Protein AF-A0A519UVJ0-F1 (afdb_monomer)

Structure (mmCIF, N/CA/C/O backbone):
data_AF-A0A519UVJ0-F1
#
_entry.id   AF-A0A519UVJ0-F1
#
loop_
_atom_site.group_PDB
_atom_site.id
_atom_site.type_symbol
_atom_site.label_atom_id
_atom_site.label_alt_id
_atom_site.label_comp_id
_atom_site.label_asym_id
_atom_site.label_entity_id
_atom_site.label_seq_id
_atom_site.pdbx_PDB_ins_code
_atom_site.Cartn_x
_atom_site.Cartn_y
_atom_site.Cartn_z
_atom_site.occupancy
_atom_site.B_iso_or_equiv
_atom_site.auth_seq_id
_atom_site.auth_comp_id
_atom_site.auth_asym_id
_atom_site.auth_atom_id
_atom_site.pdbx_PDB_model_num
ATOM 1 N N . MET A 1 1 ? -20.861 -38.883 -12.713 1.00 52.44 1 MET A N 1
ATOM 2 C CA . MET A 1 1 ? -20.919 -37.732 -13.648 1.00 52.44 1 MET A CA 1
ATOM 3 C C . MET A 1 1 ? -19.890 -37.936 -14.755 1.00 52.44 1 MET A C 1
ATOM 5 O O . MET A 1 1 ? -18.714 -38.066 -14.442 1.00 52.44 1 MET A O 1
ATOM 9 N N . LYS A 1 2 ? -20.309 -38.031 -16.026 1.00 46.78 2 LYS A N 1
ATOM 10 C CA . LYS A 1 2 ? -19.384 -38.163 -17.168 1.00 46.78 2 LYS A CA 1
ATOM 11 C C . LYS A 1 2 ? -18.702 -36.809 -17.413 1.00 46.78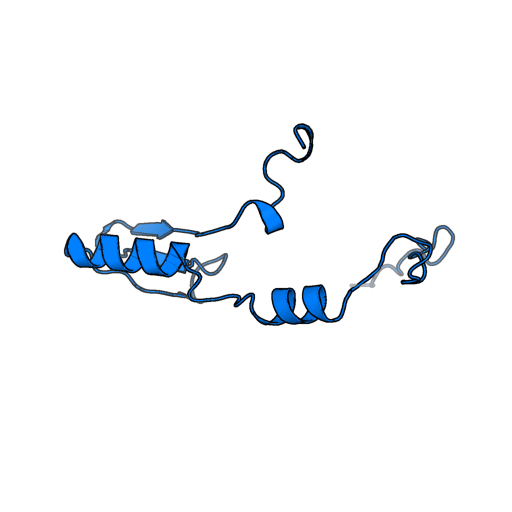 2 LYS A C 1
ATOM 13 O O . LYS A 1 2 ? -19.395 -35.822 -17.644 1.00 46.78 2 LYS A O 1
ATOM 18 N N . ARG A 1 3 ? -17.367 -36.741 -17.323 1.00 52.09 3 ARG A N 1
ATOM 19 C CA . ARG A 1 3 ? -16.595 -35.540 -17.692 1.00 52.09 3 ARG A CA 1
ATOM 20 C C . ARG A 1 3 ? -16.775 -35.313 -19.196 1.00 52.09 3 ARG A C 1
ATOM 22 O O . ARG A 1 3 ? -16.481 -36.219 -19.971 1.00 52.09 3 ARG A O 1
ATOM 29 N N . LYS A 1 4 ? -17.288 -34.149 -19.608 1.00 52.03 4 LYS A N 1
ATOM 30 C CA . LYS A 1 4 ? -17.296 -33.771 -21.029 1.00 52.03 4 LYS A CA 1
ATOM 31 C C . LYS A 1 4 ? -15.833 -33.637 -21.485 1.00 52.03 4 LYS A C 1
ATOM 33 O O . LYS A 1 4 ? -15.081 -32.951 -20.790 1.00 52.03 4 LYS A O 1
ATOM 38 N N . PRO A 1 5 ? -15.404 -34.293 -22.576 1.00 56.38 5 PRO A N 1
ATOM 39 C CA . PRO A 1 5 ? -14.074 -34.064 -23.122 1.00 56.38 5 PRO A CA 1
ATOM 40 C C . PRO A 1 5 ? -13.982 -32.609 -23.592 1.00 56.38 5 PRO A C 1
ATOM 42 O O . PRO A 1 5 ? -14.918 -32.091 -24.203 1.00 56.38 5 PRO A O 1
ATOM 45 N N . TYR A 1 6 ? -12.881 -31.936 -23.253 1.00 59.22 6 TYR A N 1
ATOM 46 C CA . TYR A 1 6 ? -12.597 -30.608 -23.792 1.00 59.22 6 TYR A CA 1
ATOM 47 C C . TYR A 1 6 ? -12.512 -30.715 -25.321 1.00 59.22 6 TYR A C 1
ATOM 49 O O . TYR A 1 6 ? -11.932 -31.691 -25.797 1.00 59.22 6 TYR A O 1
ATOM 57 N N . PRO A 1 7 ? -13.080 -29.767 -26.086 1.00 58.75 7 PRO A N 1
ATOM 58 C CA . PRO A 1 7 ? -12.916 -29.735 -27.532 1.00 58.75 7 PRO A CA 1
ATOM 59 C C . PRO A 1 7 ? -11.431 -29.523 -27.836 1.00 58.75 7 PRO A C 1
ATOM 61 O O . PRO A 1 7 ? -10.879 -28.437 -27.665 1.00 58.75 7 PRO A O 1
ATOM 64 N N . ILE A 1 8 ? -10.764 -30.617 -28.182 1.00 61.72 8 ILE A N 1
ATOM 65 C CA . ILE A 1 8 ? -9.435 -30.610 -28.773 1.00 61.72 8 ILE A CA 1
ATOM 66 C C . ILE A 1 8 ? -9.695 -30.232 -30.235 1.00 61.72 8 ILE A C 1
ATOM 68 O O . ILE A 1 8 ? -10.591 -30.817 -30.834 1.00 61.72 8 ILE A O 1
ATOM 72 N N . GLU A 1 9 ? -8.922 -29.289 -30.783 1.00 58.59 9 GLU A N 1
ATOM 73 C CA . GLU A 1 9 ? -8.979 -28.785 -32.175 1.00 58.59 9 GLU A CA 1
ATOM 74 C C . GLU A 1 9 ? -9.951 -27.583 -32.368 1.00 58.59 9 GLU A C 1
ATOM 76 O O . GLU A 1 9 ? -11.097 -27.621 -31.947 1.00 58.59 9 GLU A O 1
ATOM 81 N N . GLN A 1 10 ? -9.602 -26.423 -32.951 1.00 52.19 10 GLN A N 1
ATOM 82 C CA . GLN A 1 10 ? -8.574 -26.112 -33.962 1.00 52.19 10 GLN A CA 1
ATOM 83 C C . GLN A 1 10 ? -7.922 -24.721 -33.828 1.00 52.19 10 GLN A C 1
ATOM 85 O O . GLN A 1 10 ? -7.141 -24.342 -34.687 1.00 52.19 10 GLN A O 1
ATOM 90 N N . ASN A 1 11 ? -8.147 -23.975 -32.746 1.00 59.25 11 ASN A N 1
ATOM 91 C CA . ASN A 1 11 ? -7.418 -22.724 -32.501 1.00 59.25 11 ASN A CA 1
ATOM 92 C C . ASN A 1 11 ? -6.575 -22.869 -31.244 1.00 59.25 11 ASN A C 1
ATOM 94 O O . ASN A 1 11 ? -6.902 -22.347 -30.178 1.00 59.25 11 ASN A O 1
ATOM 98 N N . ARG A 1 12 ? -5.473 -23.621 -31.356 1.00 61.00 12 ARG A N 1
ATOM 99 C CA . ARG A 1 12 ? -4.410 -23.525 -30.356 1.00 61.00 12 ARG A CA 1
ATOM 100 C C . ARG A 1 12 ? -3.975 -22.066 -30.385 1.00 61.00 12 ARG A C 1
ATOM 102 O O . ARG A 1 12 ? -3.453 -21.628 -31.406 1.00 61.00 12 ARG A O 1
ATOM 109 N N . ILE A 1 13 ? -4.245 -21.322 -29.311 1.00 64.94 13 ILE A N 1
ATOM 110 C CA . ILE A 1 13 ? -3.699 -19.977 -29.132 1.00 64.94 13 ILE A CA 1
ATOM 111 C C . ILE A 1 13 ? -2.206 -20.117 -29.421 1.00 64.94 13 ILE A C 1
ATOM 113 O O . ILE A 1 13 ? -1.510 -20.844 -28.705 1.00 64.94 13 ILE A O 1
ATOM 117 N N . GLN A 1 14 ? -1.740 -19.530 -30.525 1.00 62.94 14 GLN A N 1
ATOM 118 C CA . GLN A 1 14 ? -0.318 -19.479 -30.818 1.00 62.94 14 GLN A CA 1
ATOM 119 C C . GLN A 1 14 ? 0.261 -18.532 -29.787 1.00 62.94 14 GLN A C 1
ATOM 121 O O . GLN A 1 14 ? 0.232 -17.316 -29.946 1.00 62.94 14 GLN A O 1
ATOM 126 N N . VAL A 1 15 ? 0.703 -19.109 -28.672 1.00 62.72 15 VAL A N 1
ATOM 127 C CA . VAL A 1 15 ? 1.469 -18.372 -27.684 1.00 62.72 15 VAL A CA 1
ATOM 128 C C . VAL A 1 15 ? 2.714 -17.916 -28.433 1.00 62.72 15 VAL A C 1
ATOM 130 O O . VAL A 1 15 ? 3.446 -18.783 -28.930 1.00 62.72 15 VAL A O 1
ATOM 133 N N . PRO A 1 16 ? 2.932 -16.600 -28.593 1.00 68.06 16 PRO A N 1
ATOM 134 C CA . PRO A 1 16 ? 4.134 -16.126 -29.243 1.00 68.06 16 PRO A CA 1
ATOM 135 C C . PRO A 1 16 ? 5.309 -16.744 -28.501 1.00 68.06 16 PRO A C 1
ATOM 137 O O . PRO A 1 16 ? 5.343 -16.793 -27.267 1.00 68.06 16 PRO A O 1
ATOM 140 N N . LYS A 1 17 ? 6.251 -17.292 -29.261 1.00 64.19 17 LYS A N 1
ATOM 141 C CA . LYS A 1 17 ? 7.493 -17.762 -28.671 1.00 64.19 17 LYS A CA 1
ATOM 142 C C . LYS A 1 17 ? 8.107 -16.540 -27.986 1.00 64.19 17 LYS A C 1
ATOM 144 O O . LYS A 1 17 ? 8.163 -15.475 -28.597 1.00 64.19 17 LYS A O 1
ATOM 149 N N . PHE A 1 18 ? 8.447 -16.660 -26.700 1.00 62.53 18 PHE A N 1
ATOM 150 C CA . PHE A 1 18 ? 9.065 -15.582 -25.923 1.00 62.53 18 PHE A CA 1
ATOM 151 C C . PHE A 1 18 ? 10.454 -15.293 -26.509 1.00 62.53 18 PHE A C 1
ATOM 153 O O . PHE A 1 18 ? 11.468 -15.791 -26.030 1.00 62.53 18 PHE A O 1
ATOM 160 N N . GLU A 1 19 ? 10.469 -14.553 -27.610 1.00 66.19 19 GLU A N 1
ATOM 161 C CA . GLU A 1 19 ? 11.629 -14.166 -28.396 1.00 66.19 19 GLU A CA 1
ATOM 162 C C . GLU A 1 19 ? 11.770 -12.644 -28.308 1.00 66.19 19 GLU A C 1
ATOM 164 O O . GLU A 1 19 ? 10.777 -11.911 -28.297 1.00 66.19 19 GLU A O 1
ATOM 169 N N . GLU A 1 20 ? 13.007 -12.151 -28.228 1.00 64.75 20 GLU A N 1
ATOM 170 C CA . GLU A 1 20 ? 13.278 -10.711 -28.105 1.00 64.75 20 GLU A CA 1
ATOM 171 C C . GLU A 1 20 ? 12.712 -9.909 -29.289 1.00 64.75 20 GLU A C 1
ATOM 173 O O . GLU A 1 20 ? 12.238 -8.789 -29.099 1.00 64.75 20 GLU A O 1
ATOM 178 N N . SER A 1 21 ? 12.674 -10.510 -30.485 1.00 68.88 21 SER A N 1
ATOM 179 C CA . SER A 1 21 ? 12.081 -9.953 -31.711 1.00 68.88 21 SER A CA 1
ATOM 180 C C . SER A 1 21 ? 10.578 -9.674 -31.600 1.00 68.88 21 SER A C 1
ATOM 182 O O . SER A 1 21 ? 10.068 -8.805 -32.300 1.00 68.88 21 SER A O 1
ATOM 184 N N . ALA A 1 22 ? 9.876 -10.370 -30.702 1.00 70.12 22 ALA A N 1
ATOM 185 C CA . ALA A 1 22 ? 8.452 -10.193 -30.431 1.00 70.12 22 ALA A CA 1
ATOM 186 C C . ALA A 1 22 ? 8.180 -9.179 -29.297 1.00 70.12 22 ALA A C 1
ATOM 188 O O . ALA A 1 22 ? 7.065 -9.098 -28.789 1.00 70.12 22 ALA A O 1
ATOM 189 N N . GLY A 1 23 ? 9.196 -8.417 -28.865 1.00 65.25 23 GLY A N 1
ATOM 190 C CA . GLY A 1 23 ? 9.073 -7.404 -27.808 1.00 65.25 23 GLY A CA 1
ATOM 191 C C . GLY A 1 23 ? 9.140 -7.969 -26.385 1.00 65.25 23 GLY A C 1
ATOM 192 O O . GLY A 1 23 ? 9.109 -7.214 -25.410 1.00 65.25 23 GLY A O 1
ATOM 193 N N . PHE A 1 24 ? 9.309 -9.285 -26.233 1.00 64.50 24 PHE A N 1
ATOM 194 C CA . PHE A 1 24 ? 9.470 -9.951 -24.940 1.00 64.50 24 PHE A CA 1
ATOM 195 C C . PHE A 1 24 ? 10.926 -9.921 -24.461 1.00 64.50 24 PHE A C 1
ATOM 197 O O . PHE A 1 24 ? 11.525 -10.955 -24.172 1.00 64.50 24 PHE A O 1
ATOM 204 N N . TYR A 1 25 ? 11.512 -8.728 -24.348 1.00 69.25 25 TYR A N 1
ATOM 205 C CA . TYR A 1 25 ? 12.871 -8.570 -23.833 1.00 69.25 25 TYR A CA 1
ATOM 206 C C . TYR A 1 25 ? 12.863 -8.315 -22.315 1.00 69.25 25 TYR A C 1
ATOM 208 O O . TYR A 1 25 ? 12.216 -7.403 -21.782 1.00 69.25 25 TYR A O 1
ATOM 216 N N . THR A 1 26 ? 13.607 -9.146 -21.582 1.00 69.00 26 THR A N 1
ATOM 217 C CA . THR A 1 26 ? 13.918 -8.930 -20.165 1.00 69.00 26 THR A CA 1
ATOM 218 C C . THR A 1 26 ? 15.400 -8.634 -20.043 1.00 69.00 26 THR A C 1
ATOM 220 O O . THR A 1 26 ? 16.244 -9.522 -20.108 1.00 69.00 26 THR A O 1
ATOM 223 N N . THR A 1 27 ? 15.736 -7.366 -19.818 1.00 82.56 27 THR A N 1
ATOM 224 C CA . THR A 1 27 ? 17.105 -7.006 -19.455 1.00 82.56 27 THR A CA 1
ATOM 225 C C . THR A 1 27 ? 17.443 -7.584 -18.078 1.00 82.56 27 THR A C 1
ATOM 227 O O . THR A 1 27 ? 16.577 -7.704 -17.203 1.00 82.56 27 THR A O 1
ATOM 230 N N . LYS A 1 28 ? 18.725 -7.885 -17.822 1.00 83.75 28 LYS A N 1
ATOM 231 C CA . LYS A 1 28 ? 19.192 -8.271 -16.472 1.00 83.75 28 LYS A CA 1
ATOM 232 C C . LYS A 1 28 ? 18.770 -7.242 -15.411 1.00 83.75 28 LYS A C 1
ATOM 234 O O . LYS A 1 28 ? 18.475 -7.603 -14.274 1.00 83.75 28 LYS A O 1
ATOM 239 N N . GLN A 1 29 ? 18.687 -5.968 -15.800 1.00 81.94 29 GLN A N 1
ATOM 240 C CA . GLN A 1 29 ? 18.172 -4.883 -14.967 1.00 81.94 29 GLN A CA 1
ATOM 241 C C . GLN A 1 29 ? 16.676 -5.047 -14.654 1.00 81.94 29 GLN A C 1
ATOM 243 O O . GLN A 1 29 ? 16.308 -5.008 -13.481 1.00 81.94 29 GLN A O 1
ATOM 248 N N . ARG A 1 30 ? 15.823 -5.304 -15.659 1.00 79.94 30 ARG A N 1
ATOM 249 C CA . ARG A 1 30 ? 14.381 -5.552 -15.474 1.00 79.94 30 ARG A CA 1
ATOM 250 C C . ARG A 1 30 ? 14.126 -6.782 -14.606 1.00 79.94 30 ARG A C 1
ATOM 252 O O . ARG A 1 30 ? 13.335 -6.703 -13.673 1.00 79.94 30 ARG A O 1
ATOM 259 N N . SER A 1 31 ? 14.854 -7.877 -14.838 1.00 82.69 31 SER A N 1
ATOM 260 C CA . SER A 1 31 ? 14.780 -9.087 -14.002 1.00 82.69 31 SER A CA 1
ATOM 261 C C . SER A 1 31 ? 15.123 -8.793 -12.534 1.00 82.69 31 SER A C 1
ATOM 263 O O . SER A 1 31 ? 14.388 -9.178 -11.624 1.00 82.69 31 SER A O 1
ATOM 265 N N . LYS A 1 32 ? 16.182 -8.006 -12.288 1.00 86.06 32 LYS A N 1
ATOM 266 C CA . LYS A 1 32 ? 16.576 -7.561 -10.941 1.00 86.06 32 LYS A CA 1
ATOM 267 C C . LYS A 1 32 ? 15.563 -6.612 -10.290 1.00 86.06 32 LYS A C 1
ATOM 269 O O . LYS A 1 32 ? 15.488 -6.559 -9.066 1.00 86.06 32 LYS A O 1
ATOM 274 N N . ILE A 1 33 ? 14.826 -5.823 -11.070 1.00 84.81 33 ILE A N 1
ATOM 275 C CA . ILE A 1 33 ? 13.749 -4.968 -10.554 1.00 84.81 33 ILE A CA 1
ATOM 276 C C . ILE A 1 33 ? 12.543 -5.828 -10.172 1.00 84.81 33 ILE A C 1
ATOM 278 O O . ILE A 1 33 ? 12.058 -5.712 -9.049 1.00 84.81 33 ILE A O 1
ATOM 282 N N . MET A 1 34 ? 12.119 -6.740 -11.051 1.00 82.19 34 MET A N 1
ATOM 283 C CA . MET A 1 34 ? 10.988 -7.637 -10.801 1.00 82.19 34 MET A CA 1
ATOM 284 C C . MET A 1 34 ? 11.225 -8.545 -9.588 1.00 82.19 34 MET A C 1
ATOM 286 O O . MET A 1 34 ? 10.323 -8.718 -8.775 1.00 82.19 34 MET A O 1
ATOM 290 N N . SER A 1 35 ? 12.451 -9.041 -9.378 1.00 82.62 35 SER A N 1
ATOM 291 C CA . SER A 1 35 ? 12.779 -9.870 -8.206 1.00 82.62 35 SER A CA 1
ATOM 292 C C . SER A 1 35 ? 12.715 -9.125 -6.866 1.00 82.62 35 SER A C 1
ATOM 294 O O . SER A 1 35 ? 12.631 -9.753 -5.810 1.00 82.62 35 SER A O 1
ATOM 296 N N . LYS A 1 36 ? 12.737 -7.786 -6.880 1.00 82.88 36 LYS A N 1
ATOM 297 C CA . LYS A 1 36 ? 12.573 -6.955 -5.677 1.00 82.88 36 LYS A CA 1
ATOM 298 C C . LYS A 1 36 ? 11.110 -6.712 -5.313 1.00 82.88 36 LYS A C 1
ATOM 300 O O . LYS A 1 36 ? 10.849 -6.252 -4.200 1.00 82.88 36 LYS A O 1
ATOM 305 N N . ILE A 1 37 ? 10.172 -6.989 -6.217 1.00 81.31 37 ILE A N 1
ATOM 306 C CA . ILE A 1 37 ? 8.741 -6.817 -5.966 1.00 81.31 37 ILE A CA 1
ATOM 307 C C . ILE A 1 37 ? 8.299 -7.925 -5.008 1.00 81.31 37 ILE A C 1
ATOM 309 O O . ILE A 1 37 ? 8.299 -9.107 -5.342 1.00 81.31 37 ILE A O 1
ATOM 313 N N . ARG A 1 38 ? 7.967 -7.545 -3.772 1.0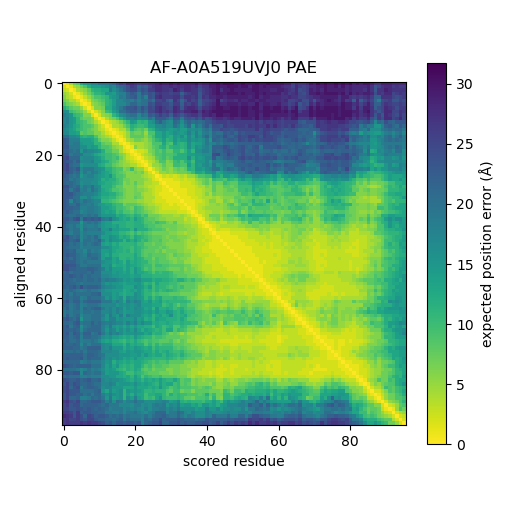0 74.56 38 ARG A N 1
ATOM 314 C CA . ARG A 1 38 ? 7.493 -8.470 -2.737 1.00 74.56 38 ARG A CA 1
ATOM 315 C C . ARG A 1 38 ? 5.970 -8.483 -2.737 1.00 74.56 38 ARG A C 1
ATOM 317 O O . ARG A 1 38 ? 5.362 -7.425 -2.673 1.00 74.56 38 ARG A O 1
ATOM 324 N N . GLY A 1 39 ? 5.368 -9.670 -2.705 1.00 72.25 39 GLY A N 1
ATOM 325 C CA . GLY A 1 39 ? 3.908 -9.827 -2.619 1.00 72.25 39 GLY A CA 1
ATOM 326 C C . GLY A 1 39 ? 3.302 -9.587 -1.228 1.00 72.25 39 GLY A C 1
ATOM 327 O O . GLY A 1 39 ? 2.165 -9.974 -1.002 1.00 72.25 39 GLY A O 1
ATOM 328 N N . LYS A 1 40 ? 4.073 -9.064 -0.262 1.00 74.69 40 LYS A N 1
ATOM 329 C CA . LYS A 1 40 ? 3.622 -8.715 1.098 1.00 74.69 40 LYS A CA 1
ATOM 330 C C . LYS A 1 40 ? 4.479 -7.587 1.656 1.00 74.69 40 LYS A C 1
ATOM 332 O O . LYS A 1 40 ? 5.675 -7.532 1.351 1.00 74.69 40 LYS A O 1
ATOM 337 N N . ASN A 1 41 ? 3.921 -6.795 2.573 1.00 80.94 41 ASN A N 1
ATOM 338 C CA . ASN A 1 41 ? 4.611 -5.671 3.213 1.00 80.94 41 ASN A CA 1
ATOM 339 C C . ASN A 1 41 ? 5.116 -4.663 2.175 1.00 80.94 41 ASN A C 1
ATOM 341 O O . ASN A 1 41 ? 6.246 -4.168 2.260 1.00 80.94 41 ASN A O 1
ATOM 345 N N . SER A 1 42 ? 4.286 -4.392 1.171 1.00 84.44 42 SER A N 1
ATOM 346 C CA . SER A 1 42 ? 4.540 -3.317 0.227 1.00 84.44 42 SER A CA 1
ATOM 347 C C . SER A 1 42 ? 4.666 -1.976 0.969 1.00 84.44 42 SER A C 1
ATOM 349 O O . SER A 1 42 ? 4.219 -1.806 2.109 1.00 84.44 42 SER A O 1
ATOM 351 N N . LYS A 1 43 ? 5.318 -0.994 0.339 1.00 84.56 43 LYS A N 1
ATOM 352 C CA . LYS A 1 43 ? 5.408 0.365 0.895 1.00 84.56 43 LYS A CA 1
ATOM 353 C C . LYS A 1 43 ? 4.030 0.939 1.287 1.00 84.56 43 LYS A C 1
ATOM 355 O O . LYS A 1 43 ? 3.944 1.429 2.415 1.00 84.56 43 LYS A O 1
ATOM 360 N N . PRO A 1 44 ? 2.973 0.863 0.446 1.00 86.00 44 PRO A N 1
ATOM 361 C CA . PRO A 1 44 ? 1.654 1.369 0.827 1.00 86.00 44 PRO A CA 1
ATOM 362 C C . PRO A 1 44 ? 1.041 0.596 2.001 1.00 86.00 44 PRO A C 1
ATOM 364 O O . PRO A 1 44 ? 0.554 1.232 2.935 1.00 86.00 44 PRO A O 1
ATOM 367 N N . GLU A 1 45 ? 1.163 -0.739 2.051 1.00 87.44 45 GLU A N 1
ATOM 368 C CA . GLU A 1 45 ? 0.723 -1.515 3.222 1.00 87.44 45 GLU A CA 1
ATOM 369 C C . GLU A 1 45 ? 1.411 -1.033 4.506 1.00 87.44 45 GLU A C 1
ATOM 371 O O . GLU A 1 45 ? 0.764 -0.840 5.534 1.00 87.44 45 GLU A O 1
ATOM 376 N N . MET A 1 46 ? 2.734 -0.832 4.473 1.00 88.31 46 MET A N 1
ATOM 377 C CA . MET A 1 46 ? 3.480 -0.389 5.653 1.00 88.31 46 MET A CA 1
ATOM 378 C C . MET A 1 46 ? 3.096 1.024 6.096 1.00 88.31 46 MET A C 1
ATOM 380 O O . MET A 1 46 ? 3.013 1.273 7.300 1.00 88.31 46 MET A O 1
ATOM 384 N N . LEU A 1 47 ? 2.864 1.943 5.156 1.00 90.25 47 LEU A N 1
ATOM 385 C CA . LEU A 1 47 ? 2.400 3.298 5.463 1.00 90.25 47 LEU A CA 1
ATOM 386 C C . LEU A 1 47 ? 1.022 3.270 6.127 1.00 90.25 47 LEU A C 1
ATOM 388 O O . LEU A 1 47 ? 0.846 3.882 7.180 1.00 90.25 47 LEU A O 1
ATOM 392 N N . LEU A 1 48 ? 0.087 2.490 5.580 1.00 90.19 48 LEU A N 1
ATOM 393 C CA . LEU A 1 48 ? -1.246 2.332 6.152 1.00 90.19 48 LEU A CA 1
ATOM 394 C C . LEU A 1 48 ? -1.191 1.735 7.564 1.00 90.19 48 LEU A C 1
ATOM 396 O O . LEU A 1 48 ? -1.827 2.248 8.481 1.00 90.19 48 LEU A O 1
ATOM 400 N N . ARG A 1 49 ? -0.371 0.700 7.783 1.00 90.62 49 ARG A N 1
ATOM 401 C CA . ARG A 1 49 ?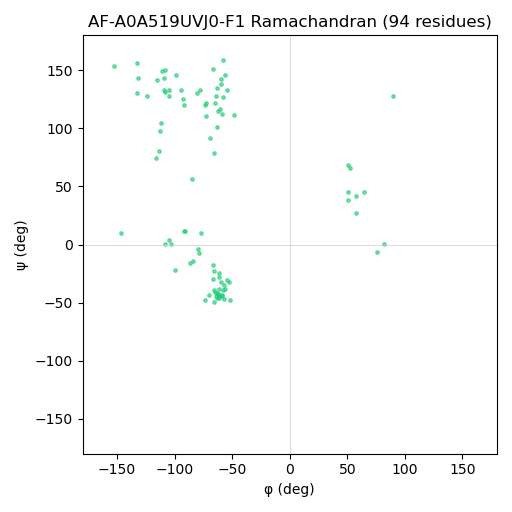 -0.173 0.104 9.116 1.00 90.62 49 ARG A CA 1
ATOM 402 C C . ARG A 1 49 ? 0.348 1.121 10.131 1.00 90.62 49 ARG A C 1
ATOM 404 O O . ARG A 1 49 ? -0.144 1.160 11.257 1.00 90.62 49 ARG A O 1
ATOM 411 N N . LYS A 1 50 ? 1.324 1.948 9.739 1.00 92.00 50 LYS A N 1
ATOM 412 C CA . LYS A 1 50 ? 1.866 3.016 10.594 1.00 92.00 50 LYS A CA 1
ATOM 413 C C . LYS A 1 50 ? 0.807 4.068 10.917 1.00 92.00 50 LYS A C 1
ATOM 415 O O . LYS A 1 50 ? 0.678 4.445 12.078 1.00 92.00 50 LYS A O 1
ATOM 420 N N . ALA A 1 51 ? 0.026 4.493 9.925 1.00 92.62 51 ALA A N 1
ATOM 421 C CA . ALA A 1 51 ? -1.059 5.450 10.117 1.00 92.62 51 ALA A CA 1
ATOM 422 C C . ALA A 1 51 ? -2.134 4.909 11.076 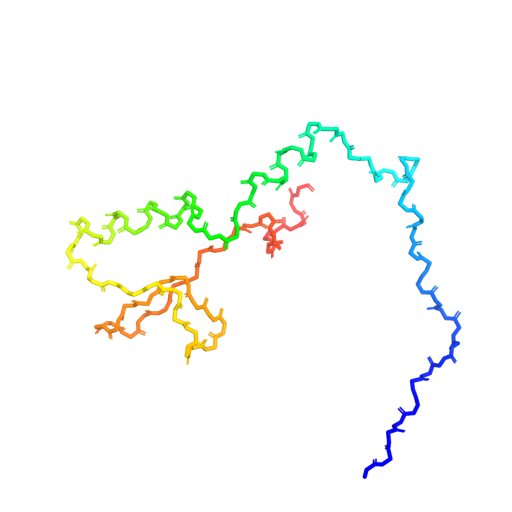1.00 92.62 51 ALA A C 1
ATOM 424 O O . ALA A 1 51 ? -2.519 5.597 12.019 1.00 92.62 51 ALA A O 1
ATOM 425 N N . LEU A 1 52 ? -2.567 3.656 10.906 1.00 91.56 52 LEU A N 1
ATOM 426 C CA . LEU A 1 52 ? -3.540 3.021 11.802 1.00 91.56 52 LEU A CA 1
ATOM 427 C C . LEU A 1 52 ? -3.010 2.900 13.234 1.00 91.56 52 LEU A C 1
ATOM 429 O O . LEU A 1 52 ? -3.729 3.210 14.184 1.00 91.56 52 LEU A O 1
ATOM 433 N N . TRP A 1 53 ? -1.742 2.512 13.393 1.0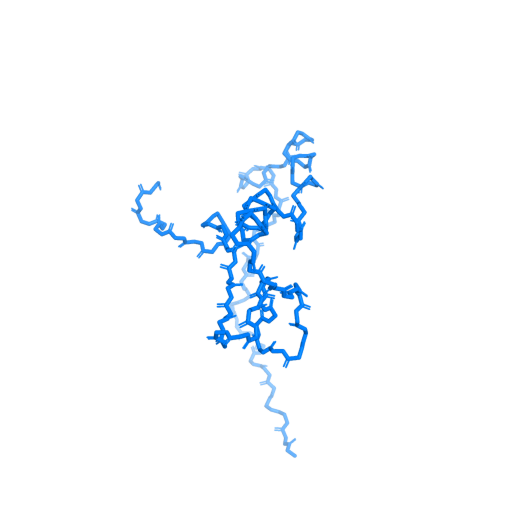0 91.38 53 TRP A N 1
ATOM 434 C CA . TRP A 1 53 ? -1.107 2.428 14.708 1.00 91.38 53 TRP A CA 1
ATOM 435 C C . TRP A 1 53 ? -1.018 3.798 15.391 1.0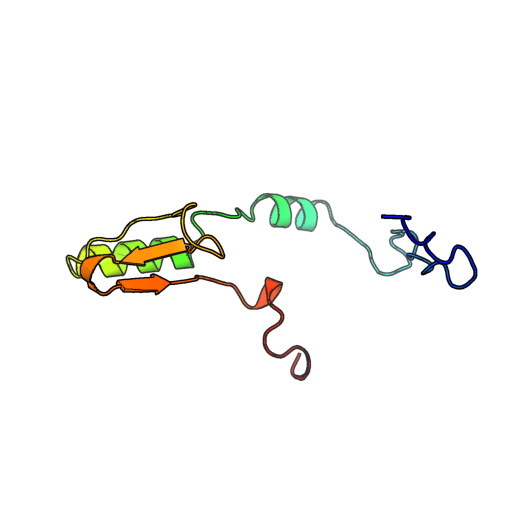0 91.38 53 TRP A C 1
ATOM 437 O O . TRP A 1 53 ? -1.326 3.912 16.574 1.00 91.38 53 TRP A O 1
ATOM 447 N N . SER A 1 54 ? -0.665 4.847 14.639 1.00 94.12 54 SER A N 1
ATOM 448 C CA . SER A 1 54 ? -0.633 6.231 15.133 1.00 94.12 54 SER A CA 1
ATOM 449 C C . SER A 1 54 ? -2.004 6.727 15.598 1.00 94.12 54 SER A C 1
ATOM 451 O O . SER A 1 54 ? -2.075 7.572 16.482 1.00 94.12 54 SER A O 1
ATOM 453 N N . ASN A 1 55 ? -3.087 6.197 15.026 1.00 92.50 55 ASN A N 1
ATOM 454 C CA . ASN A 1 55 ? -4.465 6.509 15.410 1.00 92.50 55 ASN A CA 1
ATOM 455 C C . ASN A 1 55 ? -5.014 5.564 16.498 1.00 92.50 55 ASN A C 1
ATOM 457 O O . ASN A 1 55 ? -6.215 5.545 16.758 1.00 92.50 55 ASN A O 1
ATOM 461 N N . ASN A 1 56 ? -4.153 4.755 17.128 1.00 92.12 56 ASN A N 1
ATOM 462 C CA . ASN A 1 56 ? -4.519 3.769 18.148 1.00 92.12 56 ASN A CA 1
ATOM 463 C C . ASN A 1 56 ? -5.560 2.732 17.667 1.00 92.12 56 ASN A C 1
ATOM 465 O O . ASN A 1 56 ? -6.329 2.170 18.452 1.00 92.12 56 ASN A O 1
ATOM 469 N N . ILE A 1 57 ? -5.592 2.462 16.358 1.00 91.31 57 ILE A N 1
ATOM 470 C CA . ILE A 1 57 ? -6.486 1.480 15.747 1.00 91.31 57 ILE A CA 1
ATOM 471 C C . ILE A 1 57 ? -5.770 0.133 15.695 1.00 91.31 57 ILE A C 1
ATOM 473 O O . ILE A 1 57 ? -4.733 -0.029 15.052 1.00 91.31 57 ILE A O 1
ATOM 477 N N . ARG A 1 58 ? -6.353 -0.866 16.361 1.00 91.12 58 ARG A N 1
ATOM 478 C CA . ARG A 1 58 ? -5.879 -2.250 16.297 1.00 91.12 58 ARG A CA 1
ATOM 479 C C . ARG A 1 58 ? -6.386 -2.911 15.019 1.00 91.12 58 ARG A C 1
ATOM 481 O O . ARG A 1 58 ? -7.581 -2.886 14.736 1.00 91.12 58 ARG A O 1
ATOM 488 N N . PHE A 1 59 ? -5.476 -3.536 14.285 1.00 91.94 59 PHE A N 1
ATOM 489 C CA . PHE A 1 59 ? -5.770 -4.286 13.069 1.00 91.94 59 PHE A CA 1
ATOM 490 C C . PHE A 1 59 ? -5.067 -5.645 13.107 1.00 91.94 59 PHE A C 1
ATOM 492 O O . PHE A 1 59 ? -4.056 -5.828 13.789 1.00 91.94 59 PHE A O 1
ATOM 499 N N . ARG A 1 60 ? -5.597 -6.602 12.350 1.00 88.88 60 ARG A N 1
ATOM 500 C CA . ARG A 1 60 ? -4.957 -7.883 12.043 1.00 88.88 60 ARG A CA 1
ATOM 501 C C . ARG A 1 60 ? -4.520 -7.876 10.587 1.00 88.88 60 ARG A C 1
ATOM 503 O O . ARG A 1 60 ? -5.158 -7.237 9.757 1.00 88.88 60 ARG A O 1
ATOM 510 N N . ILE A 1 61 ? -3.449 -8.595 10.282 1.00 88.56 61 ILE A N 1
ATOM 511 C CA . ILE A 1 61 ? -2.921 -8.712 8.919 1.00 88.56 61 ILE A CA 1
ATOM 512 C C . ILE A 1 61 ? -3.129 -10.125 8.381 1.00 88.56 61 ILE A C 1
ATOM 514 O O . ILE A 1 61 ? -3.092 -11.089 9.148 1.00 88.56 61 ILE A O 1
ATOM 518 N N . HIS A 1 62 ? -3.307 -10.244 7.065 1.00 76.69 62 HIS A N 1
ATOM 519 C CA . HIS A 1 62 ? -3.307 -11.517 6.332 1.00 76.69 62 HIS A CA 1
ATOM 520 C C . HIS A 1 62 ? -4.235 -12.605 6.915 1.00 76.69 62 HIS A C 1
ATOM 522 O O . HIS A 1 62 ? -3.840 -13.773 7.027 1.00 76.69 62 HIS A O 1
ATOM 528 N N . ARG A 1 63 ? -5.471 -12.236 7.276 1.00 81.88 63 ARG A N 1
ATOM 529 C CA . ARG A 1 63 ? -6.513 -13.186 7.706 1.00 81.88 63 ARG A CA 1
ATOM 530 C C . ARG A 1 63 ? -6.827 -14.144 6.550 1.00 81.88 63 ARG A C 1
ATOM 532 O O . ARG A 1 63 ? -7.278 -13.721 5.491 1.00 81.88 63 ARG A O 1
ATOM 539 N N . LYS A 1 64 ? -6.526 -15.435 6.737 1.00 80.56 64 LYS A N 1
ATOM 540 C CA . LYS A 1 64 ? -6.753 -16.503 5.737 1.00 80.56 64 LYS A CA 1
ATOM 541 C C . LYS A 1 64 ? -8.158 -17.098 5.800 1.00 80.56 64 LYS A C 1
ATOM 543 O O . LYS A 1 64 ? -8.564 -17.813 4.898 1.00 80.56 64 LYS A O 1
ATOM 548 N N . ASP A 1 65 ? -8.852 -16.841 6.893 1.00 85.62 65 ASP A N 1
ATOM 549 C CA . ASP A 1 65 ? -10.211 -17.280 7.187 1.00 85.62 65 ASP A CA 1
ATOM 550 C C . ASP A 1 65 ? -11.278 -16.418 6.496 1.00 85.62 65 ASP A C 1
ATOM 552 O O . ASP A 1 65 ? -12.461 -16.730 6.581 1.00 85.62 65 ASP A O 1
ATOM 556 N N . LEU A 1 66 ? -10.870 -15.350 5.803 1.00 80.94 66 LEU A N 1
ATOM 557 C CA . LEU A 1 66 ? -11.759 -14.482 5.038 1.00 80.94 66 LEU A CA 1
ATOM 558 C C . LEU A 1 66 ? -11.542 -14.659 3.527 1.00 80.94 66 LEU A C 1
ATOM 560 O O . LEU A 1 66 ? -10.397 -14.825 3.085 1.00 80.94 66 LEU A O 1
ATOM 564 N N . PRO A 1 67 ? -12.621 -14.595 2.721 1.00 79.12 67 PRO A N 1
ATOM 565 C CA . PRO A 1 67 ? -12.522 -14.666 1.268 1.00 79.12 67 PRO A CA 1
ATOM 566 C C . PRO A 1 67 ? -11.653 -13.521 0.736 1.00 79.12 67 PRO A C 1
ATOM 568 O O . PRO A 1 67 ? -11.668 -12.413 1.266 1.00 79.12 67 PRO A O 1
ATOM 571 N N . GLY A 1 68 ? -10.855 -13.800 -0.294 1.00 77.31 68 GLY A N 1
ATOM 572 C CA . GLY A 1 68 ? -9.957 -12.811 -0.901 1.00 77.31 68 GLY A CA 1
ATOM 573 C C . GLY A 1 68 ? -8.688 -12.503 -0.098 1.00 77.31 68 GLY A C 1
ATOM 574 O O . GLY A 1 68 ? -7.809 -11.840 -0.629 1.00 77.31 68 GLY A O 1
ATOM 575 N N . LYS A 1 69 ? -8.540 -13.027 1.131 1.00 81.31 69 LYS A N 1
ATOM 576 C CA . LYS A 1 69 ? -7.354 -12.842 1.985 1.00 81.31 69 LYS A CA 1
ATOM 577 C C . LYS A 1 69 ? -6.959 -11.354 2.119 1.00 81.31 69 LYS A C 1
ATOM 579 O O . LYS A 1 69 ? -5.900 -10.960 1.631 1.00 81.31 69 LYS A O 1
ATOM 584 N N . PRO A 1 70 ? -7.792 -10.548 2.800 1.00 86.44 70 PRO A N 1
ATOM 585 C CA . PRO A 1 70 ? -7.555 -9.117 2.967 1.00 86.44 70 PRO A CA 1
ATOM 586 C C . PRO A 1 70 ? -6.196 -8.817 3.609 1.00 86.44 70 PRO A C 1
ATOM 588 O O . PRO A 1 70 ? -5.720 -9.551 4.490 1.00 86.44 70 PRO A O 1
ATOM 591 N N . ASP A 1 71 ? -5.590 -7.705 3.193 1.00 86.50 71 ASP A N 1
ATOM 592 C CA . 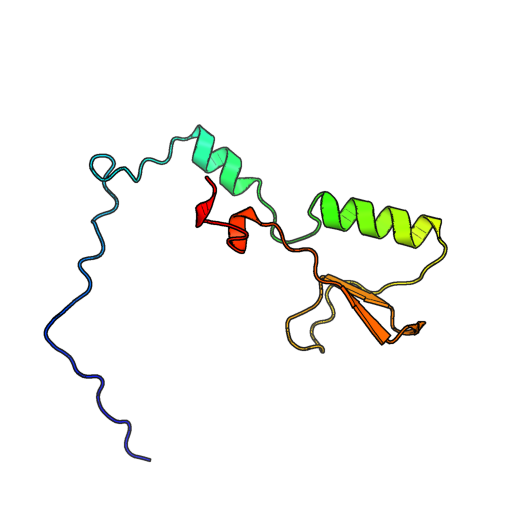ASP A 1 71 ? -4.287 -7.267 3.695 1.00 86.50 71 ASP A CA 1
ATOM 593 C C . ASP A 1 71 ? -4.376 -6.803 5.143 1.00 86.50 71 ASP A C 1
ATOM 595 O O . ASP A 1 71 ? -3.537 -7.184 5.970 1.00 86.50 71 ASP A O 1
ATOM 599 N N . LEU A 1 72 ? -5.419 -6.030 5.462 1.00 89.44 72 LEU A N 1
ATOM 600 C CA . LEU A 1 72 ? -5.727 -5.591 6.817 1.00 89.44 72 LEU A CA 1
ATOM 601 C C . LEU A 1 72 ? -7.199 -5.821 7.15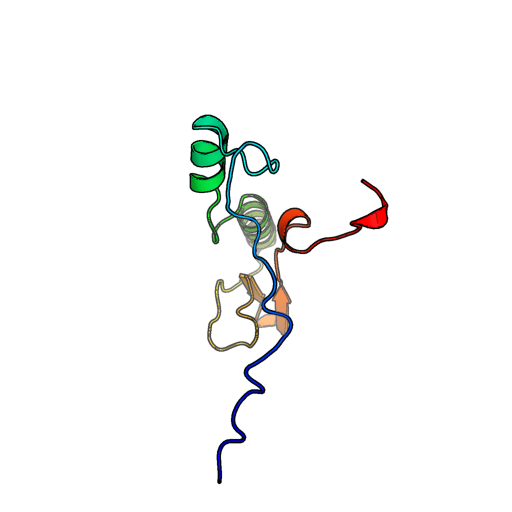9 1.00 89.44 72 LEU A C 1
ATOM 603 O O . LEU A 1 72 ? -8.096 -5.633 6.341 1.00 89.44 72 LEU A O 1
ATOM 607 N N . VAL A 1 73 ? -7.445 -6.185 8.414 1.00 90.94 73 VAL A N 1
ATOM 608 C CA . VAL A 1 73 ? -8.787 -6.374 8.969 1.00 90.94 73 VAL A CA 1
ATOM 609 C C . VAL A 1 73 ? -8.880 -5.661 10.305 1.00 90.94 73 VAL A C 1
ATOM 611 O O . VAL A 1 73 ? -8.032 -5.855 11.178 1.00 90.94 73 VAL A O 1
ATOM 614 N N . ILE A 1 74 ? -9.927 -4.861 10.488 1.00 92.00 74 ILE A N 1
ATOM 615 C CA . ILE A 1 74 ? -10.230 -4.194 11.752 1.00 92.00 74 ILE A CA 1
ATOM 616 C C . ILE A 1 74 ? -11.514 -4.802 12.313 1.00 92.00 74 ILE A C 1
ATOM 618 O O . ILE A 1 74 ? -12.617 -4.409 11.933 1.00 92.00 74 ILE A O 1
ATOM 622 N N . ASP A 1 75 ? -11.364 -5.758 13.240 1.00 88.56 75 ASP A N 1
ATOM 623 C CA . ASP A 1 75 ? -12.492 -6.508 13.816 1.00 88.56 75 ASP A CA 1
ATOM 624 C C . ASP A 1 75 ? -13.516 -5.567 14.486 1.00 88.56 75 ASP A C 1
ATOM 626 O O . ASP A 1 75 ? -14.720 -5.748 14.316 1.00 88.56 75 ASP A O 1
ATOM 630 N N . LYS A 1 76 ? -13.048 -4.509 15.174 1.00 89.62 76 LYS A N 1
ATOM 631 C CA . LYS A 1 76 ? -13.900 -3.525 15.874 1.00 89.62 76 LYS A CA 1
ATOM 632 C C . LYS A 1 76 ? -14.929 -2.862 14.953 1.00 89.62 76 LYS A C 1
ATOM 634 O O . LYS A 1 76 ? -16.052 -2.616 15.375 1.00 89.62 76 LYS A O 1
ATOM 639 N N . TYR A 1 77 ? -14.535 -2.565 13.718 1.00 89.19 77 TYR A N 1
ATOM 640 C CA . TYR A 1 77 ? -15.379 -1.874 12.740 1.00 89.19 77 TYR A CA 1
ATOM 641 C C . TYR A 1 77 ? -15.918 -2.817 11.663 1.00 89.19 77 TYR A C 1
ATOM 643 O O . TYR A 1 77 ? -16.566 -2.356 10.730 1.00 89.19 77 TYR A O 1
ATOM 651 N N . ARG A 1 78 ? -15.644 -4.128 11.774 1.00 88.94 78 ARG A N 1
ATOM 652 C CA . ARG A 1 78 ? -15.970 -5.137 10.753 1.00 88.94 78 ARG A CA 1
ATOM 653 C C . ARG A 1 78 ? -15.487 -4.720 9.354 1.00 88.94 78 ARG A C 1
ATOM 655 O O . ARG A 1 78 ? -16.170 -4.955 8.363 1.00 88.94 78 ARG A O 1
ATOM 662 N N . LEU A 1 79 ? -14.308 -4.095 9.292 1.00 89.69 79 LEU A N 1
ATOM 663 C CA . LEU A 1 79 ? -13.749 -3.515 8.071 1.00 89.69 79 LEU A CA 1
ATOM 664 C C . LEU A 1 79 ? -12.626 -4.399 7.519 1.00 89.69 79 LEU A C 1
ATOM 666 O O . LEU A 1 79 ? -11.684 -4.723 8.246 1.00 89.69 79 LEU A O 1
ATOM 670 N N . ALA A 1 80 ? -12.712 -4.752 6.237 1.00 90.31 80 ALA A N 1
ATOM 671 C CA . ALA A 1 80 ? -11.652 -5.415 5.480 1.00 90.31 80 ALA A CA 1
ATOM 672 C C . ALA A 1 80 ? -11.060 -4.428 4.468 1.00 90.31 80 ALA A C 1
ATOM 674 O O . ALA A 1 80 ? -11.804 -3.735 3.777 1.00 90.31 80 ALA A O 1
ATOM 675 N N . ILE A 1 81 ? -9.732 -4.350 4.406 1.00 88.44 81 ILE A N 1
ATOM 676 C CA . ILE A 1 81 ? -8.997 -3.406 3.562 1.00 88.44 81 ILE A CA 1
ATOM 677 C C . ILE A 1 81 ? -8.051 -4.198 2.657 1.00 88.44 81 ILE A C 1
ATOM 679 O O . ILE A 1 81 ? -7.253 -5.006 3.146 1.00 88.44 81 ILE A O 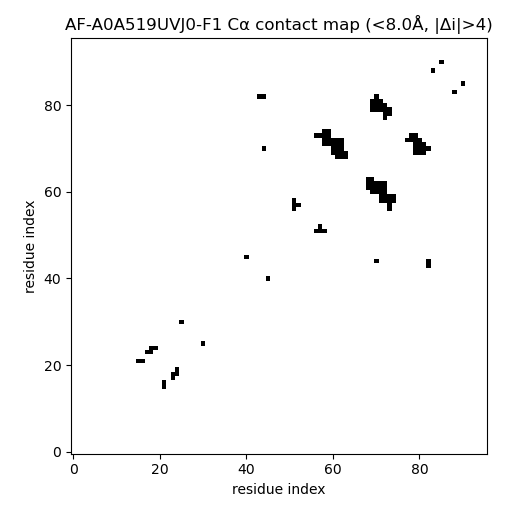1
ATOM 683 N N . PHE A 1 82 ? -8.144 -3.930 1.356 1.00 87.31 82 PHE A N 1
ATOM 684 C CA . PHE A 1 82 ? -7.272 -4.455 0.306 1.00 87.31 82 PHE A CA 1
ATOM 685 C C . PHE A 1 82 ? -6.374 -3.321 -0.188 1.00 87.31 82 PHE A C 1
ATOM 687 O O . PHE A 1 82 ? -6.855 -2.209 -0.414 1.00 87.31 82 PHE A O 1
ATOM 694 N N . VAL A 1 83 ? -5.068 -3.570 -0.275 1.00 83.50 83 VAL A N 1
ATOM 695 C CA . VAL A 1 83 ? -4.073 -2.588 -0.717 1.00 83.50 83 VAL A CA 1
ATOM 696 C C . VAL A 1 83 ? -3.489 -3.073 -2.036 1.00 83.50 83 VAL A C 1
ATOM 698 O O . VAL A 1 83 ? -2.401 -3.646 -2.086 1.00 83.50 83 VAL A O 1
ATOM 701 N N . ASP A 1 84 ? -4.233 -2.814 -3.103 1.00 78.50 84 ASP A N 1
ATOM 702 C CA . ASP A 1 84 ? -3.889 -3.228 -4.456 1.00 78.50 84 ASP A CA 1
ATOM 703 C C . ASP A 1 84 ? -3.241 -2.076 -5.236 1.00 78.50 84 ASP A C 1
ATOM 705 O O . ASP A 1 84 ? -3.537 -0.901 -5.020 1.00 78.50 84 ASP A O 1
ATOM 709 N N . GLY A 1 85 ? -2.298 -2.412 -6.118 1.00 73.44 85 GLY A N 1
ATOM 710 C CA . GLY A 1 85 ? -1.629 -1.444 -6.987 1.00 73.44 85 GLY A CA 1
ATOM 711 C C . GLY A 1 85 ? -2.135 -1.529 -8.423 1.00 73.44 85 GLY A C 1
ATOM 712 O O . GLY A 1 85 ? -2.150 -2.614 -9.005 1.00 73.44 85 GLY A O 1
ATOM 713 N N . ASP A 1 86 ? -2.443 -0.382 -9.025 1.00 70.38 86 ASP A N 1
ATOM 714 C CA . ASP A 1 86 ? -3.022 -0.272 -10.374 1.00 70.38 86 ASP A CA 1
ATOM 715 C C . ASP A 1 86 ? -2.217 -0.986 -11.465 1.00 70.38 86 ASP A C 1
ATOM 717 O O . ASP A 1 86 ? -2.786 -1.533 -12.406 1.00 70.38 86 ASP A O 1
ATOM 721 N N . PHE A 1 87 ? -0.894 -1.072 -11.300 1.00 65.31 87 PHE A N 1
ATOM 722 C CA . PHE A 1 87 ? -0.002 -1.750 -12.243 1.00 65.31 87 PHE A CA 1
ATOM 723 C C . PHE A 1 87 ? -0.364 -3.227 -12.480 1.00 65.31 87 PHE A C 1
ATOM 725 O O . PHE A 1 87 ? -0.194 -3.730 -13.586 1.00 65.31 87 PHE A O 1
ATOM 732 N N . TRP A 1 88 ? -0.855 -3.929 -11.453 1.00 64.69 88 TRP A N 1
ATOM 733 C CA . TRP A 1 88 ? -1.225 -5.347 -11.560 1.00 64.69 88 TRP A CA 1
ATOM 734 C C . TRP A 1 88 ? -2.728 -5.558 -11.752 1.00 64.69 88 TRP A C 1
ATOM 736 O O . TRP A 1 88 ? -3.128 -6.602 -12.261 1.00 64.69 88 TRP A O 1
ATOM 746 N N . HIS A 1 89 ? -3.544 -4.577 -11.359 1.00 65.38 89 HIS A N 1
ATOM 747 C CA . HIS A 1 89 ? -5.006 -4.665 -11.391 1.00 65.38 89 HIS A CA 1
ATOM 748 C C . HIS A 1 89 ? -5.648 -3.900 -12.554 1.00 65.38 89 HIS A C 1
ATOM 750 O O . HIS A 1 89 ? -6.863 -3.958 -12.712 1.00 65.38 89 HIS A O 1
ATOM 756 N N . GLY A 1 90 ? -4.839 -3.260 -13.405 1.00 57.88 90 GLY A N 1
ATOM 757 C CA . GLY A 1 90 ? -5.280 -2.710 -14.684 1.00 57.88 90 GLY A CA 1
ATOM 758 C C . GLY A 1 90 ? -6.290 -1.579 -14.534 1.00 57.88 90 GLY A C 1
ATOM 759 O O . GLY A 1 90 ? -7.303 -1.571 -15.226 1.00 57.88 90 GLY A O 1
ATOM 760 N N . TYR A 1 91 ? -6.034 -0.636 -13.629 1.00 55.59 91 TYR A N 1
ATOM 761 C CA . TYR A 1 91 ? -6.857 0.565 -13.533 1.00 55.59 91 TYR A CA 1
ATOM 762 C C . TYR A 1 91 ? -6.555 1.487 -14.730 1.00 55.59 91 TYR A C 1
ATOM 764 O O . TYR A 1 91 ? -5.399 1.846 -14.940 1.00 55.59 91 TYR A O 1
ATOM 772 N N . GLN A 1 92 ? -7.581 1.813 -15.529 1.00 55.53 92 GLN A N 1
ATOM 773 C CA . GLN A 1 92 ? -7.527 2.699 -16.711 1.00 55.53 92 GLN A CA 1
ATOM 774 C C . GLN A 1 92 ? -6.451 2.340 -17.757 1.00 55.53 92 GLN A C 1
ATOM 776 O O . GLN A 1 92 ? -5.528 3.105 -18.024 1.00 55.53 92 GLN A O 1
ATOM 781 N N . TRP A 1 93 ? -6.593 1.181 -18.406 1.00 57.06 93 TRP A N 1
ATOM 782 C CA . TRP A 1 93 ? -5.759 0.836 -19.570 1.00 57.06 93 TRP A CA 1
ATOM 783 C C . TRP A 1 93 ? -5.998 1.732 -20.796 1.00 57.06 93 TRP A C 1
ATOM 785 O O . TRP A 1 93 ? -5.108 1.843 -21.630 1.00 57.06 93 TRP A O 1
ATOM 795 N N . ASP A 1 94 ? -7.162 2.377 -20.901 1.00 60.53 94 ASP A N 1
ATOM 796 C CA . ASP A 1 94 ? -7.533 3.177 -22.077 1.00 60.53 94 ASP A CA 1
ATOM 797 C C . ASP A 1 94 ? -6.878 4.577 -22.119 1.00 60.53 94 ASP A C 1
ATOM 799 O O . ASP A 1 94 ? -7.002 5.272 -23.125 1.00 60.53 94 ASP A O 1
ATOM 803 N N . GLU A 1 95 ? -6.183 5.008 -21.058 1.00 55.78 95 GLU A N 1
ATOM 804 C CA . GLU A 1 95 ? -5.628 6.372 -20.934 1.00 55.78 95 GLU A CA 1
ATOM 805 C C . GLU A 1 95 ? -4.090 6.470 -21.051 1.00 55.78 95 GLU A C 1
ATOM 807 O O . GLU A 1 95 ? -3.564 7.580 -20.967 1.00 55.78 95 GLU A O 1
ATOM 812 N N . ASN A 1 96 ? -3.357 5.363 -21.258 1.00 46.25 96 ASN A N 1
ATOM 813 C CA . ASN A 1 96 ? -1.879 5.350 -21.275 1.00 46.25 96 ASN A CA 1
ATOM 814 C C . ASN A 1 96 ? -1.252 4.845 -22.578 1.00 46.25 96 ASN A C 1
ATOM 816 O O . ASN A 1 96 ? -1.650 3.759 -23.050 1.00 46.25 96 ASN A O 1
#

pLDDT: mean 76.02, std 13.39, range [46.25, 94.12]

Nearest PDB structures (foldseek):
  1cw0-assembly1_A  TM=9.215E-01  e=9.146E-05  Escherichia coli
  1vsr-assembly1_A  TM=8.920E-01  e=7.724E-03  Escherichia coli K-12
  4v9p-assembly1_BU  TM=2.851E-01  e=8.725E+00  Escherichia coli K-12

Radius of gyration: 20.9 Å; Cα contacts (8 Å, |Δi|>4): 59; chains: 1; bounding box: 40×45×52 Å

Foldseek 3Di:
DDDDDDPDDDCPPPPPDCDVVVVNDDDPVNVVVVVPDDPAPPPVLVVVVVVCVVVVQDWDAQPPVDPPRAGIARVVVRDGHHDDDCVVVVDCPPPD

Mean predicted aligned error: 12.47 Å

Sequence (96 aa):
MKRKPYPIEQNRIQVPKFEESAGFYTTKQRSKIMSKIRGKNSKPEMLLRKALWSNNIRFRIHRKDLPGKPDLVIDKYRLAIFVDGDFWHGYQWDEN

Secondary structure (DSSP, 8-state):
-PPPPP---S----PPP--GGGT----HHHHHHHTT--SSS-HHHHHHHHHHHHTT---EE--SSSTT--SEEEGGGTEEE----HHHHTTTGGG-

Solvent-accessible surface area (backbone atoms only — not comparable to full-atom values): 6463 Å² total; per-residue (Å²): 134,86,80,76,78,77,84,77,81,86,77,75,78,78,71,73,72,86,34,60,92,74,71,56,66,74,50,76,65,53,52,59,52,58,72,67,66,60,98,62,84,38,72,69,52,50,50,52,52,52,54,36,51,74,68,73,48,75,69,49,65,63,48,76,94,44,86,88,46,34,52,35,34,26,76,93,74,73,42,76,41,77,85,82,57,52,91,84,69,60,68,69,71,90,80,114